Protein AF-A0A820IX99-F1 (afdb_monomer)

Foldseek 3Di:
DDDDDDDPPPDPPVVVVVVVVVVVVVVVVVVVVVVVVVVVVVVVVVVVVVVVVVVQCCQQQVLAAEEDADPLVLVQSLRSNRQHPPPDAFPDWDWDADPVHRVDTWIKGWHQHPVRFIKIKIWDDWDADPVRDTDATWIFMDGPPDPRPYTRDYHDPDD

Radius of gyration: 34.21 Å; Cα contacts (8 Å, |Δi|>4): 222; chains: 1; bounding box: 79×70×80 Å

pLDDT: mean 79.46, std 16.66, range [39.53, 98.12]

Structure (mmCIF, N/CA/C/O backbone):
data_AF-A0A820IX99-F1
#
_entry.id   AF-A0A820IX99-F1
#
loop_
_atom_site.group_PDB
_atom_site.id
_atom_site.type_symbol
_atom_site.label_atom_id
_atom_site.label_alt_id
_atom_site.label_comp_id
_atom_site.label_asym_id
_atom_site.label_entity_id
_atom_site.label_seq_id
_atom_site.pdbx_PDB_ins_code
_atom_site.Cartn_x
_atom_site.Cartn_y
_atom_site.Cartn_z
_atom_site.occupancy
_atom_site.B_iso_or_equiv
_atom_site.auth_seq_id
_atom_site.auth_comp_id
_atom_site.auth_asym_id
_atom_site.auth_atom_id
_atom_site.pdbx_PDB_model_num
ATOM 1 N N . LEU A 1 1 ? -60.557 56.015 51.191 1.00 47.12 1 LEU A N 1
ATOM 2 C CA . LEU A 1 1 ? -61.018 54.610 51.176 1.00 47.12 1 LEU A CA 1
ATOM 3 C C . LEU A 1 1 ? -59.777 53.743 51.016 1.00 47.12 1 LEU A C 1
ATOM 5 O O . LEU A 1 1 ? -59.047 54.006 50.065 1.00 47.12 1 LEU A O 1
ATOM 9 N N . PRO A 1 2 ? -59.454 52.847 51.961 1.00 42.88 2 PRO A N 1
ATOM 10 C CA . PRO A 1 2 ? -58.280 51.991 51.845 1.00 42.88 2 PRO A CA 1
ATOM 11 C C . PRO A 1 2 ? -58.584 50.796 50.931 1.00 42.88 2 PRO A C 1
ATOM 13 O O . PRO A 1 2 ? -59.710 50.303 50.908 1.00 42.88 2 PRO A O 1
ATOM 16 N N . VAL A 1 3 ? -57.583 50.373 50.160 1.00 50.56 3 VAL A N 1
ATOM 17 C CA . VAL A 1 3 ? -57.617 49.171 49.318 1.00 50.56 3 VAL A CA 1
ATOM 18 C C . VAL A 1 3 ? -57.239 47.982 50.199 1.00 50.56 3 VAL A C 1
ATOM 20 O O . VAL A 1 3 ? -56.156 47.980 50.783 1.00 50.56 3 VAL A O 1
ATOM 23 N N . GLU A 1 4 ? -58.137 47.006 50.330 1.00 49.84 4 GLU A N 1
ATOM 24 C CA . GLU A 1 4 ? -57.859 45.740 51.011 1.00 49.84 4 GLU A CA 1
ATOM 25 C C . GLU A 1 4 ? -56.855 44.919 50.193 1.00 49.84 4 GLU A C 1
ATOM 27 O O . GLU A 1 4 ? -57.096 44.580 49.034 1.00 49.84 4 GLU A O 1
ATOM 32 N N . HIS A 1 5 ? -55.716 44.605 50.808 1.00 53.72 5 HIS A N 1
ATOM 33 C CA . HIS A 1 5 ? -54.783 43.606 50.305 1.00 53.72 5 HIS A CA 1
ATOM 34 C C . HIS A 1 5 ? -55.330 42.218 50.647 1.00 53.72 5 HIS A C 1
ATOM 36 O O . HIS A 1 5 ? -55.346 41.83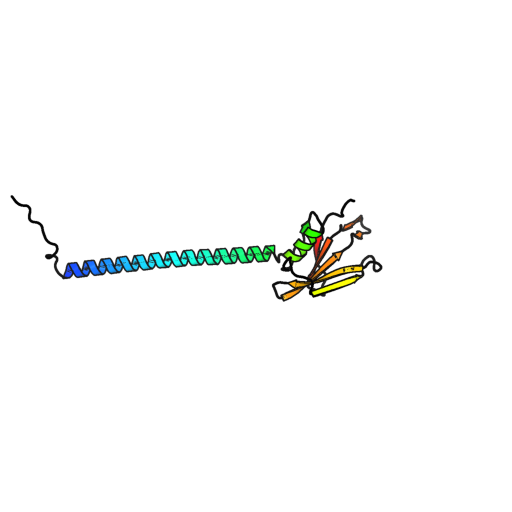2 51.813 1.00 53.72 5 HIS A O 1
ATOM 42 N N . GLN A 1 6 ? -55.763 41.472 49.631 1.00 49.91 6 GLN A N 1
ATOM 43 C CA . GLN A 1 6 ? -56.058 40.048 49.772 1.00 49.91 6 GLN A CA 1
ATOM 44 C C . GLN A 1 6 ? -54.739 39.287 49.951 1.00 49.91 6 GLN A C 1
ATOM 46 O O . GLN A 1 6 ? -53.879 39.297 49.070 1.00 49.91 6 GLN A O 1
ATOM 51 N N . THR A 1 7 ? -54.562 38.674 51.120 1.00 53.56 7 THR A N 1
ATOM 52 C CA . THR A 1 7 ? -53.494 37.712 51.406 1.00 53.56 7 THR A CA 1
ATOM 53 C C . THR A 1 7 ? -53.862 36.342 50.836 1.00 53.56 7 THR A C 1
ATOM 55 O O . THR A 1 7 ? -55.026 35.955 50.863 1.00 53.56 7 THR A O 1
ATOM 58 N N . GLU A 1 8 ? -52.866 35.604 50.344 1.00 53.62 8 GLU A N 1
ATOM 59 C CA . GLU A 1 8 ? -52.960 34.329 49.601 1.00 53.62 8 GLU A CA 1
ATOM 60 C C . GLU A 1 8 ? -53.605 33.134 50.355 1.00 53.62 8 GLU A C 1
ATOM 62 O O . GLU A 1 8 ? -53.576 31.999 49.870 1.00 53.62 8 GLU A O 1
ATOM 67 N N . ASP A 1 9 ? -54.219 33.352 51.520 1.00 54.69 9 ASP A N 1
ATOM 68 C CA . ASP A 1 9 ? -54.713 32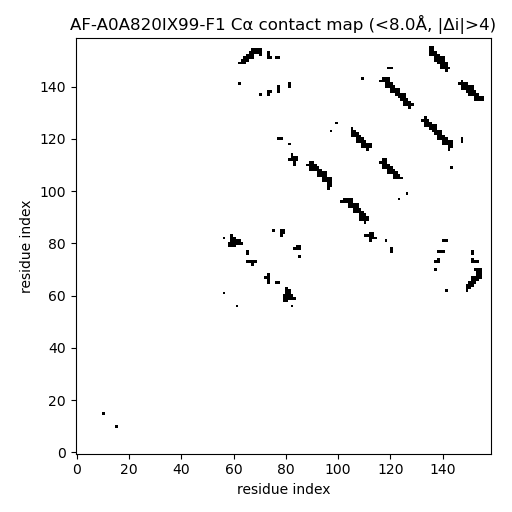.285 52.399 1.00 54.69 9 ASP A CA 1
ATOM 69 C C . ASP A 1 9 ? -56.158 31.818 52.126 1.00 54.69 9 ASP A C 1
ATOM 71 O O . ASP A 1 9 ? -56.535 30.751 52.606 1.00 54.69 9 ASP A O 1
ATOM 75 N N . ASP A 1 10 ? -56.930 32.506 51.276 1.00 53.66 10 ASP A N 1
ATOM 76 C CA . ASP A 1 10 ? -58.366 32.225 51.049 1.00 53.66 10 ASP A CA 1
ATOM 77 C C . ASP A 1 10 ? -58.697 31.332 49.830 1.00 53.66 10 ASP A C 1
ATOM 79 O O . ASP A 1 10 ? -59.841 31.273 49.373 1.00 53.66 10 ASP A O 1
ATOM 83 N N . PHE A 1 11 ? -57.733 30.587 49.279 1.00 51.56 11 PHE A N 1
ATOM 84 C CA . PHE A 1 11 ? -58.051 29.605 48.230 1.00 51.56 11 PHE A CA 1
ATOM 85 C C . PHE A 1 11 ? -58.566 28.286 48.832 1.00 51.56 11 PHE A C 1
ATOM 87 O O . PHE A 1 11 ? -57.854 27.692 49.652 1.00 51.56 11 PHE A O 1
ATOM 94 N N . PRO A 1 12 ? -59.739 27.768 48.400 1.00 59.28 12 PRO A N 1
ATOM 95 C CA . PRO A 1 12 ? -60.244 26.489 48.882 1.00 59.28 12 PRO A CA 1
ATOM 96 C C . PRO A 1 12 ? -59.237 25.368 48.597 1.00 59.28 12 PRO A C 1
ATOM 98 O O . PRO A 1 12 ? -58.562 25.350 47.564 1.00 59.28 12 PRO A O 1
ATOM 101 N N . GLU A 1 13 ? -59.116 24.429 49.533 1.00 57.34 13 GLU A N 1
ATOM 102 C CA . GLU A 1 13 ? -58.093 23.371 49.540 1.00 57.34 13 GLU A CA 1
ATOM 103 C C . GLU A 1 13 ? -58.137 22.481 48.279 1.00 57.34 13 GLU A C 1
ATOM 105 O O . GLU A 1 13 ? -57.114 21.963 47.828 1.00 57.34 13 GLU A O 1
ATOM 110 N N . THR A 1 14 ? -59.305 22.400 47.634 1.00 54.88 14 THR A N 1
ATOM 111 C CA . THR A 1 14 ? -59.518 21.756 46.330 1.00 54.88 14 THR A CA 1
ATOM 112 C C . THR A 1 14 ? -58.734 22.433 45.201 1.00 54.88 14 THR A C 1
ATOM 114 O O . THR A 1 14 ? -58.033 21.755 44.456 1.00 54.88 14 THR A O 1
ATOM 117 N N . THR A 1 15 ? -58.745 23.765 45.130 1.00 57.00 15 THR A N 1
ATOM 118 C CA . THR A 1 15 ? -57.991 24.553 44.134 1.00 57.00 15 THR A CA 1
ATOM 119 C C . THR A 1 15 ? -56.476 24.461 44.333 1.00 57.00 15 THR A C 1
ATOM 121 O O . THR A 1 15 ? -55.726 24.432 43.360 1.00 57.00 15 THR A O 1
ATOM 124 N N . LYS A 1 16 ? -55.996 24.350 45.583 1.00 57.28 16 LYS A N 1
ATOM 125 C CA . LYS A 1 16 ? -54.559 24.170 45.877 1.00 57.28 16 LYS A CA 1
ATOM 126 C C . LYS A 1 16 ? -54.040 22.806 45.391 1.00 57.28 16 LYS A C 1
ATOM 128 O O . LYS A 1 16 ? -52.892 22.707 44.958 1.00 57.28 16 LYS A O 1
ATOM 133 N N . ASN A 1 17 ? -54.876 21.766 45.428 1.00 62.50 17 ASN A N 1
ATOM 134 C CA . ASN A 1 17 ? -54.530 20.438 44.911 1.00 62.50 17 ASN A CA 1
ATOM 135 C C . ASN A 1 17 ? -54.547 20.375 43.377 1.00 62.50 17 ASN A C 1
ATOM 137 O O . ASN A 1 17 ? -53.661 19.753 42.795 1.00 62.50 17 ASN A O 1
ATOM 141 N N . GLU A 1 18 ? -55.490 21.051 42.720 1.00 62.47 18 GLU A N 1
ATOM 142 C CA . GLU A 1 18 ? -55.550 21.119 41.252 1.00 62.47 18 GLU A CA 1
ATOM 143 C C . GLU A 1 18 ? -54.348 21.868 40.655 1.00 62.47 18 GLU A C 1
ATOM 145 O O . GLU A 1 18 ? -53.760 21.400 39.680 1.00 62.47 18 GLU A O 1
ATOM 150 N N . ILE A 1 19 ? -53.911 22.969 41.281 1.00 62.03 19 ILE A N 1
ATOM 151 C CA . ILE A 1 19 ? -52.711 23.713 40.857 1.00 62.03 19 ILE A CA 1
ATOM 152 C C . ILE A 1 19 ? -51.453 22.843 40.996 1.00 62.03 19 ILE A C 1
ATOM 154 O O . ILE A 1 19 ? -50.664 22.754 40.057 1.00 62.03 19 ILE A O 1
ATOM 158 N N . LYS A 1 20 ? -51.296 22.117 42.114 1.00 64.62 20 LYS A N 1
ATOM 159 C CA . LYS A 1 20 ? -50.167 21.187 42.301 1.00 64.62 20 LYS A CA 1
ATOM 160 C C . LYS A 1 20 ? -50.158 20.054 41.278 1.00 64.62 20 LYS A C 1
ATOM 162 O O . LYS A 1 20 ? -49.090 19.686 40.795 1.00 64.62 20 LYS A O 1
ATOM 167 N N . GLN A 1 21 ? -51.321 19.493 40.944 1.00 63.47 21 GLN A N 1
ATOM 168 C CA . GLN A 1 21 ? -51.410 18.455 39.916 1.00 63.47 21 GLN A CA 1
ATOM 169 C C . GLN A 1 21 ? -51.066 19.012 38.533 1.00 63.47 21 GLN A C 1
ATOM 171 O O . GLN A 1 21 ? -50.310 18.382 37.797 1.00 63.47 21 GLN A O 1
ATOM 176 N N . PHE A 1 22 ? -51.543 20.212 38.196 1.00 61.97 22 PHE A N 1
ATOM 177 C CA . PHE A 1 22 ? -51.194 20.870 36.940 1.00 61.97 22 PHE A CA 1
ATOM 178 C C . PHE A 1 22 ? -49.684 21.137 36.835 1.00 61.97 22 PHE A C 1
ATOM 180 O O . PHE A 1 22 ? -49.074 20.781 35.830 1.00 61.97 22 PHE A O 1
ATOM 187 N N . GLU A 1 23 ? -49.049 21.669 37.882 1.00 63.31 23 GLU A N 1
ATOM 188 C CA . GLU A 1 23 ? -47.595 21.886 37.924 1.00 63.31 23 GLU A CA 1
ATOM 189 C C . GLU A 1 23 ? -46.794 20.577 37.831 1.00 63.31 23 GLU A C 1
ATOM 191 O O . GLU A 1 23 ? -45.771 20.523 37.145 1.00 63.31 23 GLU A O 1
ATOM 196 N N . GLN A 1 24 ? -47.264 19.497 38.465 1.00 59.44 24 GLN A N 1
ATOM 197 C CA . GLN A 1 24 ? -46.659 18.168 38.327 1.00 59.44 24 GLN A CA 1
ATOM 198 C C . GLN A 1 24 ? -46.756 17.644 36.890 1.00 59.44 24 GLN A C 1
ATOM 200 O O . GLN A 1 24 ? -45.763 17.144 36.361 1.00 59.44 24 GLN A O 1
ATOM 205 N N . HIS A 1 25 ? -47.911 17.798 36.238 1.00 56.00 25 HIS A N 1
ATOM 206 C CA . HIS A 1 25 ? -48.097 17.410 34.840 1.00 56.00 25 HIS A CA 1
ATOM 207 C C . HIS A 1 25 ? -47.223 18.233 33.878 1.00 56.00 25 HIS A C 1
ATOM 209 O O . HIS A 1 25 ? -46.630 17.661 32.966 1.00 56.00 25 HIS A O 1
ATOM 215 N N . GLN A 1 26 ? -47.079 19.546 34.094 1.00 62.56 26 GLN A N 1
ATOM 216 C CA . GLN A 1 26 ? -46.193 20.390 33.278 1.00 62.56 26 GLN A CA 1
ATOM 217 C C . GLN A 1 26 ? -44.711 20.020 33.457 1.00 62.56 26 GLN A C 1
ATOM 219 O O . GLN A 1 26 ? -43.972 19.956 32.477 1.00 62.56 26 GLN A O 1
ATOM 224 N N . ASN A 1 27 ? -44.275 19.715 34.685 1.00 59.41 27 ASN A N 1
ATOM 225 C CA . ASN A 1 27 ? -42.906 19.258 34.942 1.00 59.41 27 ASN A CA 1
ATOM 226 C C . ASN A 1 27 ? -42.621 17.881 34.326 1.00 59.41 27 ASN A C 1
ATOM 228 O O . ASN A 1 27 ? -41.534 17.676 33.799 1.00 59.41 27 ASN A O 1
ATOM 232 N N . LEU A 1 28 ? -43.584 16.953 34.347 1.00 57.28 28 LEU A N 1
ATOM 233 C CA . LEU A 1 28 ? -43.449 15.644 33.696 1.00 57.28 28 LEU A CA 1
ATOM 234 C C . LEU A 1 28 ? -43.286 15.769 32.178 1.00 57.28 28 LEU A C 1
ATOM 236 O O . LEU A 1 28 ? -42.396 15.132 31.623 1.00 57.28 28 LEU A O 1
ATOM 240 N N . ASN A 1 29 ? -44.089 16.615 31.527 1.00 56.91 29 ASN A N 1
ATOM 241 C CA . ASN A 1 29 ? -43.964 16.857 30.087 1.00 56.91 29 ASN A CA 1
ATOM 242 C C . ASN A 1 29 ? -42.611 17.493 29.744 1.00 56.91 29 ASN A C 1
ATOM 244 O O . ASN A 1 29 ? -41.948 17.053 28.815 1.00 56.91 29 ASN A O 1
ATOM 248 N N . ARG A 1 30 ? -42.149 18.461 30.545 1.00 57.78 30 ARG A N 1
ATOM 249 C CA . ARG A 1 30 ? -40.844 19.100 30.337 1.00 57.78 30 ARG A CA 1
ATOM 250 C C . ARG A 1 30 ? -39.677 18.127 30.498 1.00 57.78 30 ARG A C 1
ATOM 252 O O . ARG A 1 30 ? -38.765 18.143 29.688 1.00 57.78 30 ARG A O 1
ATOM 259 N N . VAL A 1 31 ? -39.730 17.248 31.501 1.00 60.69 31 VAL A N 1
ATOM 260 C CA . VAL A 1 31 ? -38.726 16.188 31.682 1.00 60.69 31 VAL A CA 1
ATOM 261 C C . VAL A 1 31 ? -38.745 15.205 30.509 1.00 60.69 31 VAL A C 1
ATOM 263 O O . VAL A 1 31 ? -37.689 14.754 30.087 1.00 60.69 31 VAL A O 1
ATOM 266 N N . GLN A 1 32 ? -39.919 14.881 29.960 1.00 60.12 32 GLN A N 1
ATOM 267 C CA . GLN A 1 32 ? -40.029 14.019 28.778 1.00 60.12 32 GLN A CA 1
ATOM 268 C C . GLN A 1 32 ? -39.476 14.683 27.511 1.00 60.12 32 GLN A C 1
ATOM 270 O O . GLN A 1 32 ? -38.801 14.012 26.734 1.00 60.12 32 GLN A O 1
ATOM 275 N N . ASP A 1 33 ? -39.717 15.981 27.328 1.00 59.75 33 ASP A N 1
ATOM 276 C CA . ASP A 1 33 ? -39.192 16.754 26.198 1.00 59.75 33 ASP A CA 1
ATOM 277 C C . ASP A 1 33 ? -37.666 16.932 26.292 1.00 59.75 33 ASP A C 1
ATOM 279 O O . ASP A 1 33 ? -36.962 16.750 25.298 1.00 59.75 33 ASP A O 1
ATOM 283 N N . ASP A 1 34 ? -37.141 17.216 27.490 1.00 60.25 34 ASP A N 1
ATOM 284 C CA . ASP A 1 34 ? -35.698 17.325 27.742 1.00 60.25 34 ASP A CA 1
ATOM 285 C C . ASP A 1 34 ? -34.999 15.967 27.517 1.00 60.25 34 ASP A C 1
ATOM 287 O O . ASP A 1 34 ? -33.958 15.904 26.863 1.00 60.25 34 ASP A O 1
ATOM 291 N N . GLN A 1 35 ? -35.608 14.860 27.963 1.00 61.38 35 GLN A N 1
ATOM 292 C CA . GLN A 1 35 ? -35.099 13.504 27.723 1.00 61.38 35 GLN A CA 1
ATOM 293 C C . GLN A 1 35 ? -35.101 13.144 26.226 1.00 61.38 35 GLN A C 1
ATOM 295 O O . GLN A 1 35 ? -34.142 12.556 25.730 1.00 61.38 35 GLN A O 1
ATOM 300 N N . ALA A 1 36 ? -36.153 13.518 25.489 1.00 62.81 36 ALA A N 1
ATOM 301 C CA . ALA A 1 36 ? -36.247 13.272 24.050 1.00 62.81 36 ALA A CA 1
ATOM 302 C C . ALA A 1 36 ? -35.198 14.065 23.248 1.00 62.81 36 ALA A C 1
ATOM 304 O O . ALA A 1 36 ? -34.653 13.548 22.272 1.00 62.81 36 ALA A O 1
ATOM 305 N N . LEU A 1 37 ? -34.882 15.294 23.671 1.00 64.25 37 LEU A N 1
ATOM 306 C CA . LEU A 1 37 ? -33.815 16.107 23.080 1.00 64.25 37 LEU A CA 1
ATOM 307 C C . LEU A 1 37 ? -32.425 15.504 23.329 1.00 64.25 37 LEU A C 1
ATOM 309 O O . LEU A 1 37 ? -31.616 15.439 22.403 1.00 64.25 37 LEU A O 1
ATOM 313 N N . GLU A 1 38 ? -32.149 15.022 24.544 1.00 63.34 38 GLU A N 1
ATOM 314 C CA . GLU A 1 38 ? -30.888 14.337 24.863 1.00 63.34 38 GLU A CA 1
ATOM 315 C C . GLU A 1 38 ? -30.712 13.044 24.047 1.00 63.34 38 GLU A C 1
ATOM 317 O O . GLU A 1 38 ? -29.621 12.776 23.532 1.00 63.34 38 GLU A O 1
ATOM 322 N N . ASP A 1 39 ? -31.788 12.274 23.865 1.00 65.12 39 ASP A N 1
ATOM 323 C CA . ASP A 1 39 ? -31.781 11.047 23.066 1.00 65.12 39 ASP A CA 1
ATOM 324 C C . ASP A 1 39 ? -31.547 11.333 21.566 1.00 65.12 39 ASP A C 1
ATOM 326 O O . ASP A 1 39 ? -30.795 10.605 20.904 1.00 65.12 39 ASP A O 1
ATOM 330 N N . GLU A 1 40 ? -32.126 12.411 21.017 1.00 62.28 40 GLU A N 1
ATOM 331 C CA . GLU A 1 40 ? -31.856 12.850 19.639 1.00 62.28 40 GLU A CA 1
ATOM 332 C C . GLU A 1 40 ? -30.410 13.335 19.453 1.00 62.28 40 GLU A C 1
ATOM 334 O O . GLU A 1 40 ? -29.751 12.939 18.483 1.00 62.28 40 GLU A O 1
ATOM 339 N N . GLU A 1 41 ? -29.876 14.147 20.373 1.00 63.12 41 GLU A N 1
ATOM 340 C CA . GLU A 1 41 ? -28.478 14.592 20.310 1.00 63.12 41 GLU A CA 1
ATOM 341 C C . GLU A 1 41 ? -27.501 13.412 20.419 1.00 63.12 41 GLU A C 1
ATOM 343 O O . GLU A 1 41 ? -26.507 13.347 19.683 1.00 63.12 41 GLU A O 1
ATOM 348 N N . HIS A 1 42 ? -27.801 12.436 21.280 1.00 65.50 42 HIS A N 1
ATOM 349 C CA . HIS A 1 42 ? -27.013 11.215 21.412 1.00 65.50 42 HIS A CA 1
ATOM 350 C C . HIS A 1 42 ? -27.036 10.381 20.121 1.00 65.50 42 HIS A C 1
ATOM 352 O O . HIS A 1 42 ? -25.984 9.959 19.634 1.00 65.50 42 HIS A O 1
ATOM 358 N N . TYR A 1 43 ? -28.207 10.200 19.504 1.00 66.50 43 TYR A N 1
ATOM 359 C CA . TYR A 1 43 ? -28.344 9.476 18.237 1.00 66.50 43 TYR A CA 1
ATOM 360 C C . TYR A 1 43 ? -27.608 10.170 17.075 1.00 66.50 43 TYR A C 1
ATOM 362 O O . TYR A 1 43 ? -26.923 9.522 16.271 1.00 66.50 43 TYR A O 1
ATOM 370 N N . LEU A 1 44 ? -27.684 11.502 16.987 1.00 61.28 44 LEU A N 1
ATOM 371 C CA . LEU A 1 44 ? -26.937 12.282 15.995 1.00 61.28 44 LEU A CA 1
ATOM 372 C C . LEU A 1 44 ? -25.420 12.175 16.216 1.00 61.28 44 LEU A C 1
ATOM 374 O O . LEU A 1 44 ? -24.670 11.984 15.258 1.00 61.28 44 LEU A O 1
ATOM 378 N N . SER A 1 45 ? -24.965 12.206 17.469 1.00 73.44 45 SER A N 1
ATOM 379 C CA . SER A 1 45 ? -23.561 11.990 17.841 1.00 73.44 45 SER A CA 1
ATOM 380 C C . SER A 1 45 ? -23.052 10.600 17.426 1.00 73.44 45 SER A C 1
ATOM 382 O O . SER A 1 45 ? -21.995 10.476 16.789 1.00 73.44 45 SER A O 1
ATOM 384 N N . GLU A 1 46 ? -23.814 9.542 17.716 1.00 69.94 46 GLU A N 1
ATOM 385 C CA . GLU A 1 46 ? -23.447 8.169 17.358 1.00 69.94 46 GLU A CA 1
ATOM 386 C C . GLU A 1 46 ? -23.385 7.959 15.842 1.00 69.94 46 GLU A C 1
ATOM 388 O O . GLU A 1 46 ? -22.444 7.343 15.324 1.00 69.94 46 GLU A O 1
ATOM 393 N N . THR A 1 47 ? -24.358 8.496 15.105 1.00 70.25 47 THR A N 1
ATOM 394 C CA . THR A 1 47 ? -24.405 8.374 13.642 1.00 70.25 47 THR A CA 1
ATOM 395 C C . THR A 1 47 ? -23.250 9.115 12.968 1.00 70.25 47 THR A C 1
ATOM 397 O O . THR A 1 47 ? -22.604 8.557 12.069 1.00 70.25 47 THR A O 1
ATOM 400 N N . ASP A 1 48 ? -22.903 10.313 13.442 1.00 74.88 48 ASP A N 1
ATOM 401 C CA . ASP A 1 48 ? -21.740 11.068 12.968 1.00 74.88 48 ASP A CA 1
ATOM 402 C C . ASP A 1 48 ? -20.425 10.332 13.245 1.00 74.88 48 ASP A C 1
ATOM 404 O O . ASP A 1 48 ? -19.532 10.266 12.387 1.00 74.88 48 ASP A O 1
ATOM 408 N N . HIS A 1 49 ? -20.302 9.730 14.428 1.00 68.50 49 HIS A N 1
ATOM 409 C CA . HIS A 1 49 ? -19.143 8.930 14.797 1.00 68.50 49 HIS A CA 1
ATOM 410 C C . HIS A 1 49 ? -18.993 7.702 13.885 1.00 68.50 49 HIS A C 1
ATOM 412 O O . HIS A 1 49 ? -17.914 7.475 13.325 1.00 68.50 49 HIS A O 1
ATOM 418 N N . LEU A 1 50 ? -20.075 6.961 13.636 1.00 71.12 50 LEU A N 1
ATOM 419 C CA . LEU A 1 50 ? -20.086 5.821 12.713 1.00 71.12 50 LEU A CA 1
ATOM 420 C C . LEU A 1 50 ? -19.733 6.233 11.276 1.00 71.12 50 LEU A C 1
ATOM 422 O O . LEU A 1 50 ? -18.973 5.539 10.591 1.00 71.12 50 LEU A O 1
ATOM 426 N N . LEU A 1 51 ? -20.238 7.376 10.807 1.00 70.12 51 LEU A N 1
ATOM 427 C CA . LEU A 1 51 ? -19.929 7.902 9.478 1.00 70.12 51 LEU A CA 1
ATOM 428 C C . LEU A 1 51 ? -18.447 8.278 9.352 1.00 70.12 51 LEU A C 1
ATOM 430 O O . LEU A 1 51 ? -17.811 7.962 8.341 1.00 70.12 51 LEU A O 1
ATOM 434 N N . ARG A 1 52 ? -17.869 8.908 10.382 1.00 64.50 52 ARG A N 1
ATOM 435 C CA . ARG A 1 52 ? -16.431 9.219 10.444 1.00 64.50 52 ARG A CA 1
ATOM 436 C C . ARG A 1 52 ? -15.585 7.951 10.454 1.00 64.50 52 ARG A C 1
ATOM 438 O O . ARG A 1 52 ? -14.607 7.888 9.710 1.00 64.50 52 ARG A O 1
ATOM 445 N N . GLN A 1 53 ? -15.978 6.930 11.214 1.00 65.44 53 GLN A N 1
ATOM 446 C CA . GLN A 1 53 ? -15.292 5.638 11.228 1.00 65.44 53 GLN A CA 1
ATOM 447 C C . GLN A 1 53 ? -15.327 4.957 9.856 1.00 65.44 53 GLN A C 1
ATOM 449 O O . GLN A 1 53 ? -14.277 4.557 9.356 1.00 65.44 53 GLN A O 1
ATOM 454 N N . LYS A 1 54 ? -16.490 4.898 9.194 1.00 65.38 54 LYS A N 1
ATOM 455 C CA . LYS A 1 54 ? -16.613 4.344 7.832 1.00 65.38 54 LYS A CA 1
ATOM 456 C C . LYS A 1 54 ? -15.771 5.117 6.817 1.00 65.38 54 LYS A C 1
ATOM 458 O O . LYS A 1 54 ? -15.074 4.517 6.002 1.00 65.38 54 LYS A O 1
ATOM 463 N N . ARG A 1 55 ? -15.785 6.453 6.876 1.00 63.88 55 ARG A N 1
ATOM 464 C CA . ARG A 1 55 ? -14.944 7.302 6.014 1.00 63.88 55 ARG A CA 1
ATOM 465 C C . ARG A 1 55 ? -13.455 7.051 6.258 1.00 63.88 55 ARG A C 1
ATOM 467 O O . ARG A 1 55 ? -12.705 6.913 5.295 1.00 63.88 55 ARG A O 1
ATOM 474 N N . ALA A 1 56 ? -13.035 6.938 7.517 1.00 59.50 56 ALA A N 1
ATOM 475 C CA . ALA A 1 56 ? -11.656 6.619 7.874 1.00 59.50 56 ALA A CA 1
ATOM 476 C C . ALA A 1 56 ? -11.254 5.212 7.404 1.00 59.50 56 ALA A C 1
ATOM 478 O O . ALA A 1 56 ? -10.171 5.051 6.848 1.00 59.50 56 ALA A O 1
ATOM 479 N N . GLN A 1 57 ? -12.126 4.211 7.545 1.00 63.22 57 GLN A N 1
ATOM 480 C CA . GLN A 1 57 ? -11.890 2.867 7.013 1.00 63.22 57 GLN A CA 1
ATOM 481 C C . GLN A 1 57 ? -11.738 2.878 5.491 1.00 63.22 57 GLN A C 1
ATOM 483 O O . GLN A 1 57 ? -10.800 2.281 4.978 1.00 63.22 57 GLN A O 1
ATOM 488 N N . ASN A 1 58 ? -12.582 3.610 4.764 1.00 65.69 58 ASN A N 1
ATOM 489 C CA . ASN A 1 58 ? -12.457 3.725 3.309 1.00 65.69 58 ASN A CA 1
ATOM 490 C C . ASN A 1 58 ? -11.175 4.463 2.892 1.00 65.69 58 ASN A C 1
ATOM 492 O O . ASN A 1 58 ? -10.556 4.118 1.889 1.00 65.69 58 ASN A O 1
ATOM 496 N N . TRP A 1 59 ? -10.740 5.454 3.671 1.00 62.22 59 TRP A N 1
ATOM 497 C CA . TRP A 1 59 ? -9.508 6.195 3.397 1.00 62.22 59 TRP A CA 1
ATOM 498 C C . TRP A 1 59 ? -8.244 5.373 3.688 1.00 62.22 59 TRP A C 1
ATOM 500 O O . TRP A 1 59 ? -7.265 5.447 2.943 1.00 62.22 59 TRP A O 1
ATOM 510 N N . PHE A 1 60 ? -8.272 4.581 4.764 1.00 72.75 60 PHE A N 1
ATOM 511 C CA . PHE A 1 60 ? -7.141 3.803 5.271 1.00 72.75 60 PHE A CA 1
ATOM 512 C C . PHE A 1 60 ? -7.280 2.285 5.050 1.00 72.75 60 PHE A C 1
ATOM 514 O O . PHE A 1 60 ? -6.575 1.505 5.676 1.00 72.75 60 PHE A O 1
ATOM 521 N N . ASN A 1 61 ? -8.193 1.829 4.199 1.00 80.44 61 ASN A N 1
ATOM 522 C CA . ASN A 1 61 ? -8.325 0.428 3.786 1.00 80.44 61 ASN A CA 1
ATOM 523 C C . ASN A 1 61 ? -9.157 0.306 2.499 1.00 80.44 61 ASN A C 1
ATOM 525 O O . ASN A 1 61 ? -9.892 -0.663 2.311 1.00 80.44 61 ASN A O 1
ATOM 529 N N . GLY A 1 62 ? -9.089 1.312 1.622 1.00 76.25 62 GLY A N 1
ATOM 530 C CA . GLY A 1 62 ? -9.887 1.350 0.395 1.00 76.25 62 GLY A CA 1
ATOM 531 C C . GLY A 1 62 ? -9.518 0.251 -0.602 1.00 76.25 62 GLY A C 1
ATOM 532 O O . GLY A 1 62 ? -10.309 -0.064 -1.485 1.00 76.25 62 GLY A O 1
ATOM 533 N N . LYS A 1 63 ? -8.346 -0.379 -0.437 1.00 83.25 63 LYS A N 1
ATOM 534 C CA . LYS A 1 63 ? -7.833 -1.460 -1.284 1.00 83.25 63 LYS A CA 1
ATOM 535 C C . LYS A 1 63 ? -7.776 -1.096 -2.779 1.00 83.25 63 LYS A C 1
ATOM 537 O O . LYS A 1 63 ? -7.868 -1.986 -3.624 1.00 83.25 63 LYS A O 1
ATOM 542 N N . THR A 1 64 ? -7.588 0.186 -3.098 1.00 90.44 64 THR A N 1
ATOM 543 C CA . THR A 1 64 ? -7.591 0.730 -4.466 1.00 90.44 64 THR A CA 1
ATOM 544 C C . THR A 1 64 ? -6.202 1.135 -4.957 1.00 90.44 64 THR A C 1
ATOM 546 O O . THR A 1 64 ? -5.287 1.406 -4.175 1.00 90.44 64 THR A O 1
ATOM 549 N N . ASP A 1 65 ? -6.085 1.271 -6.274 1.00 92.50 65 ASP A N 1
ATOM 550 C CA . ASP A 1 65 ? -4.916 1.835 -6.947 1.00 92.50 65 ASP A CA 1
ATOM 551 C C . ASP A 1 65 ? -4.759 3.333 -6.659 1.00 92.50 65 ASP A C 1
ATOM 553 O O . ASP A 1 65 ? -5.722 4.041 -6.357 1.00 92.50 65 ASP A O 1
ATOM 557 N N . THR A 1 66 ? -3.531 3.846 -6.769 1.00 93.62 66 THR A N 1
ATOM 558 C CA . THR A 1 66 ? -3.254 5.275 -6.552 1.00 93.62 66 THR A CA 1
ATOM 559 C C . THR A 1 66 ? -2.151 5.800 -7.460 1.00 93.62 66 THR A C 1
ATOM 561 O O . THR A 1 66 ? -1.193 5.089 -7.752 1.00 93.62 66 THR A O 1
ATOM 564 N N . ASN A 1 67 ? -2.200 7.091 -7.783 1.00 94.19 67 ASN A N 1
ATOM 565 C CA . ASN A 1 67 ? -1.099 7.813 -8.421 1.00 94.19 67 ASN A CA 1
ATOM 566 C C . ASN A 1 67 ? -0.465 8.794 -7.426 1.00 94.19 67 ASN A C 1
ATOM 568 O O . ASN A 1 67 ? -1.156 9.375 -6.585 1.00 94.19 67 ASN A O 1
ATOM 572 N N . SER A 1 68 ? 0.855 8.959 -7.481 1.00 95.00 68 SER A N 1
ATOM 573 C CA . SER A 1 68 ? 1.620 9.814 -6.564 1.00 95.00 68 SER A CA 1
ATOM 574 C C . SER A 1 68 ? 2.688 10.613 -7.295 1.00 95.00 68 SER A C 1
ATOM 576 O O . SER A 1 68 ? 3.216 10.157 -8.305 1.00 95.00 68 SER A O 1
ATOM 578 N N . GLY A 1 69 ? 3.077 11.764 -6.745 1.00 93.44 69 GLY A N 1
ATOM 579 C CA . GLY A 1 69 ? 4.170 12.578 -7.286 1.00 93.44 69 GLY A CA 1
ATOM 580 C C . GLY A 1 69 ? 5.561 12.038 -6.943 1.00 93.44 69 GLY A C 1
ATOM 581 O O . GLY A 1 69 ? 6.558 12.469 -7.514 1.00 93.44 69 GLY A O 1
ATOM 582 N N . SER A 1 70 ? 5.665 11.081 -6.012 1.00 94.69 70 SER A N 1
ATOM 583 C CA . SER A 1 70 ? 6.948 10.491 -5.618 1.00 94.69 70 SER A CA 1
ATOM 584 C C . SER A 1 70 ? 6.837 9.040 -5.158 1.00 94.69 70 SER A C 1
ATOM 586 O O . SER A 1 70 ? 5.794 8.589 -4.687 1.00 94.69 70 SER A O 1
ATOM 588 N N . ALA A 1 71 ? 7.967 8.325 -5.189 1.00 94.81 71 ALA A N 1
ATOM 589 C CA . ALA A 1 71 ? 8.068 6.968 -4.651 1.00 94.81 71 ALA A CA 1
ATOM 590 C C . ALA A 1 71 ? 7.736 6.897 -3.149 1.00 94.81 71 ALA A C 1
ATOM 592 O O . ALA A 1 71 ? 7.159 5.919 -2.680 1.00 94.81 71 ALA A O 1
ATOM 593 N N . ARG A 1 72 ? 8.100 7.927 -2.372 1.00 95.75 72 ARG A N 1
ATOM 594 C CA . ARG A 1 72 ? 7.802 7.974 -0.933 1.00 95.75 72 ARG A CA 1
ATOM 595 C C . ARG A 1 72 ? 6.305 8.103 -0.683 1.00 95.75 72 ARG A C 1
ATOM 597 O O . ARG A 1 72 ? 5.778 7.469 0.227 1.00 95.75 72 ARG A O 1
ATOM 604 N N . GLU A 1 73 ? 5.640 8.944 -1.463 1.00 96.06 73 GLU A N 1
ATOM 605 C CA . GLU A 1 73 ? 4.197 9.131 -1.378 1.00 96.06 73 GLU A CA 1
ATOM 606 C C . GLU A 1 73 ? 3.450 7.874 -1.836 1.00 96.06 73 GLU A C 1
ATOM 608 O O . GLU A 1 73 ? 2.573 7.418 -1.111 1.00 96.06 73 GLU A O 1
ATOM 613 N N . ALA A 1 74 ? 3.868 7.241 -2.937 1.00 96.69 74 ALA A N 1
ATOM 614 C CA . ALA A 1 74 ? 3.278 5.983 -3.395 1.00 96.69 74 ALA A CA 1
ATOM 615 C C . ALA A 1 74 ? 3.377 4.877 -2.339 1.00 96.69 74 ALA A C 1
ATOM 617 O O . ALA A 1 74 ? 2.395 4.197 -2.064 1.00 96.69 74 ALA A O 1
ATOM 618 N N . PHE A 1 75 ? 4.529 4.746 -1.675 1.00 97.12 75 PHE A N 1
ATOM 619 C CA . PHE A 1 75 ? 4.686 3.787 -0.583 1.00 97.12 75 PHE A CA 1
ATOM 620 C C . PHE A 1 75 ? 3.772 4.101 0.611 1.00 97.12 75 PHE A C 1
ATOM 622 O O . PHE A 1 75 ? 3.204 3.197 1.216 1.00 97.12 75 PHE A O 1
ATOM 629 N N . ARG A 1 76 ? 3.600 5.385 0.954 1.00 96.75 76 ARG A N 1
ATOM 630 C CA . ARG A 1 76 ? 2.662 5.800 2.009 1.00 96.75 76 ARG A CA 1
ATOM 631 C C . ARG A 1 76 ? 1.222 5.481 1.632 1.00 96.75 76 ARG A C 1
ATOM 633 O O . ARG A 1 76 ? 0.529 4.920 2.464 1.00 96.75 76 ARG A O 1
ATOM 640 N N . LYS A 1 77 ? 0.805 5.764 0.395 1.00 95.88 77 LYS A N 1
ATOM 641 C CA . LYS A 1 77 ? -0.535 5.416 -0.091 1.00 95.88 77 LYS A CA 1
ATOM 642 C C . LYS A 1 77 ? -0.756 3.909 -0.124 1.00 95.88 77 LYS A C 1
ATOM 644 O O . LYS A 1 77 ? -1.822 3.475 0.277 1.00 95.88 77 LYS A O 1
ATOM 649 N N . ALA A 1 78 ? 0.250 3.113 -0.489 1.00 97.06 78 ALA A N 1
ATOM 650 C CA . ALA A 1 78 ? 0.174 1.656 -0.390 1.00 97.06 78 ALA A CA 1
ATOM 651 C C . ALA A 1 78 ? -0.081 1.190 1.051 1.00 97.06 78 ALA A C 1
ATOM 653 O O . ALA A 1 78 ? -0.918 0.326 1.295 1.00 97.06 78 ALA A O 1
ATOM 654 N N . LYS A 1 79 ? 0.602 1.800 2.027 1.00 97.06 79 LYS A N 1
ATOM 655 C CA . LYS A 1 79 ? 0.362 1.529 3.449 1.00 97.06 79 LYS A CA 1
ATOM 656 C C . LYS A 1 79 ? -1.026 1.980 3.895 1.00 97.06 79 LYS A C 1
ATOM 658 O O . LYS A 1 79 ? -1.731 1.198 4.528 1.00 97.06 79 LYS A O 1
ATOM 663 N N . ASP A 1 80 ? -1.409 3.204 3.542 1.00 95.31 80 ASP A N 1
ATOM 664 C CA . ASP A 1 80 ? -2.702 3.780 3.896 1.00 95.31 80 ASP A CA 1
ATOM 665 C C . ASP A 1 80 ? -3.830 2.929 3.308 1.00 95.31 80 ASP A C 1
ATOM 667 O O . ASP A 1 80 ? -4.683 2.505 4.055 1.00 95.31 80 ASP A O 1
ATOM 671 N N . GLN A 1 81 ? -3.795 2.550 2.030 1.00 95.44 81 GLN A N 1
ATOM 672 C CA . GLN A 1 81 ? -4.843 1.746 1.379 1.00 95.44 81 GLN A CA 1
ATOM 673 C C . GLN A 1 81 ? -4.985 0.309 1.904 1.00 95.44 81 GLN A C 1
ATOM 675 O O . GLN A 1 81 ? -5.942 -0.373 1.541 1.00 95.44 81 GLN A O 1
ATOM 680 N N . ASN A 1 82 ? -4.068 -0.142 2.762 1.00 95.00 82 ASN A N 1
ATOM 681 C CA . ASN A 1 82 ? -4.079 -1.474 3.365 1.00 95.00 82 ASN A CA 1
ATOM 682 C C . ASN A 1 82 ? -4.134 -1.449 4.903 1.00 95.00 82 ASN A C 1
ATOM 684 O O . ASN A 1 82 ? -3.859 -2.468 5.538 1.00 95.00 82 ASN A O 1
ATOM 688 N N . GLY A 1 83 ? -4.432 -0.307 5.530 1.00 94.00 83 GLY A N 1
ATOM 689 C CA . GLY A 1 83 ? -4.562 -0.206 6.989 1.00 94.00 83 GLY A CA 1
ATOM 690 C C . GLY A 1 83 ? -3.249 -0.352 7.745 1.00 94.00 83 GLY A C 1
ATOM 691 O O . GLY A 1 83 ? -3.236 -0.767 8.903 1.00 94.00 83 GLY A O 1
ATOM 692 N N . ILE A 1 84 ? -2.114 -0.069 7.106 1.00 95.75 84 ILE A N 1
ATOM 693 C CA . ILE A 1 84 ? -0.801 -0.200 7.735 1.00 95.75 84 ILE A CA 1
ATOM 694 C C . ILE A 1 84 ? -0.383 1.171 8.283 1.00 95.75 84 ILE A C 1
ATOM 696 O O . ILE A 1 84 ? -0.124 2.086 7.496 1.00 95.75 84 ILE A O 1
ATOM 700 N N . PRO A 1 85 ? -0.197 1.335 9.608 1.00 94.25 85 PRO A N 1
ATOM 701 C CA . PRO A 1 85 ? 0.253 2.605 10.166 1.00 94.25 85 PRO A CA 1
ATOM 702 C C . PRO A 1 85 ? 1.561 3.063 9.519 1.00 94.25 85 PRO A C 1
ATOM 704 O O . PRO A 1 85 ? 2.511 2.286 9.379 1.00 94.25 85 PRO A O 1
ATOM 707 N N . ARG A 1 86 ? 1.658 4.338 9.135 1.00 94.31 86 ARG A N 1
ATOM 708 C CA . ARG A 1 86 ? 2.820 4.870 8.396 1.00 94.31 86 ARG A CA 1
ATOM 709 C C . ARG A 1 86 ? 4.153 4.668 9.127 1.00 94.31 86 ARG A C 1
ATOM 711 O O . ARG A 1 86 ? 5.156 4.416 8.462 1.00 94.31 86 ARG A O 1
ATOM 718 N N . SER A 1 87 ? 4.150 4.684 10.459 1.00 94.88 87 SER A N 1
ATOM 719 C CA . SER A 1 87 ? 5.306 4.401 11.326 1.00 94.88 87 SER A CA 1
ATOM 720 C C . SER A 1 87 ? 5.624 2.908 11.494 1.00 94.88 87 SER A C 1
ATOM 722 O O . SER A 1 87 ? 6.740 2.568 11.882 1.00 94.88 87 SER A O 1
ATOM 724 N N . LYS A 1 88 ? 4.681 2.004 11.184 1.00 95.44 88 LYS A N 1
ATOM 725 C CA . LYS A 1 88 ? 4.854 0.548 11.319 1.00 95.44 88 LYS A CA 1
ATOM 726 C C . LYS A 1 88 ? 6.047 0.076 10.482 1.00 95.44 88 LYS A C 1
ATOM 728 O O . LYS A 1 88 ? 6.097 0.330 9.271 1.00 95.44 88 LYS A O 1
ATOM 733 N N . LYS A 1 89 ? 6.984 -0.623 11.126 1.00 96.81 89 LYS A N 1
ATOM 734 C CA . LYS A 1 89 ? 8.083 -1.340 10.464 1.00 96.81 89 LYS A CA 1
ATOM 735 C C . LYS A 1 89 ? 7.567 -2.662 9.872 1.00 96.81 89 LYS A C 1
ATOM 737 O O . LYS A 1 89 ? 6.594 -3.202 10.400 1.00 96.81 89 LYS A O 1
ATOM 742 N N . PRO A 1 90 ? 8.160 -3.152 8.771 1.0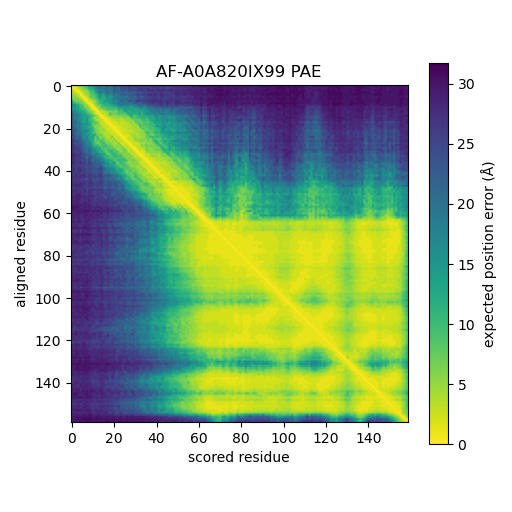0 97.50 90 PRO A N 1
ATOM 743 C CA . PRO A 1 90 ? 7.795 -4.453 8.226 1.00 97.50 90 PRO A CA 1
ATOM 744 C C . PRO A 1 90 ? 8.120 -5.557 9.230 1.00 97.50 90 PRO A C 1
ATOM 746 O O . PRO A 1 90 ? 9.104 -5.460 9.962 1.00 97.50 90 PRO A O 1
ATOM 749 N N . VAL A 1 91 ? 7.289 -6.595 9.244 1.00 97.50 91 VAL A N 1
ATOM 750 C CA . VAL A 1 91 ? 7.557 -7.837 9.977 1.00 97.50 91 VAL A CA 1
ATOM 751 C C . VAL A 1 91 ? 8.691 -8.593 9.293 1.00 97.50 91 VAL A C 1
ATOM 753 O O . VAL A 1 91 ? 9.569 -9.129 9.959 1.00 97.50 91 VAL A O 1
ATOM 756 N N . GLN A 1 92 ? 8.703 -8.580 7.959 1.00 97.06 92 GLN A N 1
ATOM 757 C CA . GLN A 1 92 ? 9.754 -9.196 7.167 1.00 97.06 92 GLN A CA 1
ATOM 758 C C . GLN A 1 92 ? 10.080 -8.344 5.945 1.00 97.06 92 GLN A C 1
ATOM 760 O O . GLN A 1 92 ? 9.216 -7.690 5.360 1.00 97.06 92 GLN A O 1
ATOM 765 N N . GLN A 1 93 ? 11.347 -8.365 5.548 1.00 97.25 93 GLN A N 1
ATOM 766 C CA . GLN A 1 93 ? 11.814 -7.754 4.316 1.00 97.25 93 GLN A CA 1
ATOM 767 C C . GLN A 1 93 ? 12.716 -8.743 3.590 1.00 97.25 93 GLN A C 1
ATOM 769 O O . GLN A 1 93 ? 13.641 -9.288 4.188 1.00 97.25 93 GLN A O 1
ATOM 774 N N . TYR A 1 94 ? 12.468 -8.943 2.303 1.00 96.25 94 TYR A N 1
ATOM 775 C CA . TYR A 1 94 ? 13.222 -9.884 1.485 1.00 96.25 94 TYR A CA 1
ATOM 776 C C . TYR A 1 94 ? 13.175 -9.490 0.009 1.00 96.25 94 TYR A C 1
ATOM 778 O O . TYR A 1 94 ? 12.523 -8.516 -0.381 1.00 96.25 94 TYR A O 1
ATOM 786 N N . TYR A 1 95 ? 13.923 -10.228 -0.803 1.00 95.69 95 TYR A N 1
ATOM 787 C CA . TYR A 1 95 ? 13.953 -10.061 -2.246 1.00 95.69 95 TYR A CA 1
ATOM 788 C C . TYR A 1 95 ? 13.208 -11.206 -2.922 1.00 95.69 95 TYR A C 1
ATOM 790 O O . TYR A 1 95 ? 13.317 -12.353 -2.493 1.00 95.69 95 TYR A O 1
ATOM 798 N N . VAL A 1 96 ? 12.466 -10.887 -3.979 1.00 93.94 96 VAL A N 1
ATOM 799 C CA . VAL A 1 96 ? 11.807 -11.867 -4.849 1.00 93.94 96 VAL A CA 1
ATOM 800 C C . VAL A 1 96 ? 12.251 -11.647 -6.293 1.00 93.94 96 VAL A C 1
ATOM 802 O O . VAL A 1 96 ? 12.455 -10.493 -6.676 1.00 93.94 96 VAL A O 1
ATOM 805 N N . PRO A 1 97 ? 12.411 -12.705 -7.101 1.00 92.81 97 PRO A N 1
ATOM 806 C CA . PRO A 1 97 ? 12.757 -12.545 -8.507 1.00 92.81 97 PRO A CA 1
ATOM 807 C C . PRO A 1 97 ? 11.629 -11.827 -9.258 1.00 92.81 97 PRO A C 1
ATOM 809 O O . PRO A 1 97 ? 10.444 -12.067 -9.006 1.00 92.81 97 PRO A O 1
ATOM 812 N N . ASP A 1 98 ? 11.996 -10.940 -10.179 1.00 89.19 98 ASP A N 1
ATOM 813 C CA . ASP A 1 98 ? 11.043 -10.327 -11.099 1.00 89.19 98 ASP A CA 1
ATOM 814 C C . ASP A 1 98 ? 10.526 -11.366 -12.108 1.00 89.19 98 ASP A C 1
ATOM 816 O O . ASP A 1 98 ? 11.262 -12.233 -12.580 1.00 89.19 98 ASP A O 1
ATOM 820 N N . LYS A 1 99 ? 9.233 -11.291 -12.441 1.00 85.69 99 LYS A N 1
ATOM 821 C CA . LYS A 1 99 ? 8.599 -12.256 -13.349 1.00 85.69 99 LYS A CA 1
ATOM 822 C C . LYS A 1 99 ? 9.047 -12.071 -14.804 1.00 85.69 99 LYS A C 1
ATOM 824 O O . LYS A 1 99 ? 9.067 -13.043 -15.555 1.00 85.69 99 LYS A O 1
ATOM 829 N N . HIS A 1 100 ? 9.342 -10.840 -15.211 1.00 83.62 100 HIS A N 1
ATOM 830 C CA . HIS A 1 100 ? 9.712 -10.492 -16.581 1.00 83.62 100 HIS A CA 1
ATOM 831 C C . HIS A 1 100 ? 11.228 -10.559 -16.803 1.00 83.62 100 HIS A C 1
ATOM 833 O O . HIS A 1 100 ? 11.670 -10.841 -17.913 1.00 83.62 100 HIS A O 1
ATOM 839 N N . ASP A 1 101 ? 12.019 -10.350 -15.752 1.00 84.50 101 ASP A N 1
ATOM 840 C CA . ASP A 1 101 ? 13.475 -10.450 -15.759 1.00 84.50 101 ASP A CA 1
ATOM 841 C C . ASP A 1 101 ? 13.982 -11.146 -14.479 1.00 84.50 101 ASP A C 1
ATOM 843 O O . ASP A 1 101 ? 14.353 -10.472 -13.515 1.00 84.50 101 ASP A O 1
ATOM 847 N N . PRO A 1 102 ? 14.060 -12.492 -14.452 1.00 86.12 102 PRO A N 1
ATOM 848 C CA . PRO A 1 102 ? 14.450 -13.255 -13.259 1.00 86.12 102 PRO A CA 1
ATOM 849 C C . PRO A 1 102 ? 15.848 -12.941 -12.712 1.00 86.12 102 PRO A C 1
ATOM 851 O O . PRO A 1 102 ? 16.172 -13.335 -11.594 1.00 86.12 102 PRO A O 1
ATOM 854 N N . LYS A 1 103 ? 16.697 -12.243 -13.481 1.00 88.44 103 LYS A N 1
ATOM 855 C CA . LYS A 1 103 ? 18.013 -11.777 -13.014 1.00 88.44 103 LYS A CA 1
ATOM 856 C C . LYS A 1 103 ? 17.898 -10.570 -12.082 1.00 88.44 103 LYS A C 1
ATOM 858 O O . LYS A 1 103 ? 18.868 -10.223 -11.408 1.00 88.44 103 LYS A O 1
ATOM 863 N N . LYS A 1 104 ? 16.739 -9.909 -12.051 1.00 88.06 104 LYS A N 1
ATOM 864 C CA . LYS A 1 104 ? 16.455 -8.773 -11.180 1.00 88.06 104 LYS A CA 1
ATOM 865 C C . LYS A 1 104 ? 15.669 -9.217 -9.960 1.00 88.06 104 LYS A C 1
ATOM 867 O O . LYS A 1 104 ? 14.716 -9.982 -10.037 1.00 88.06 104 LYS A O 1
ATOM 872 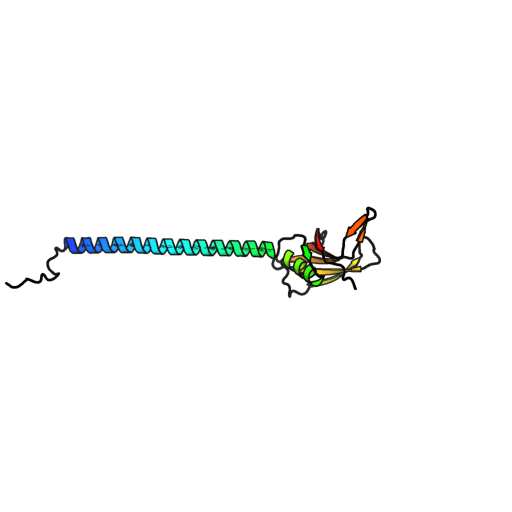N N . ASN A 1 105 ? 16.061 -8.646 -8.829 1.00 92.31 105 ASN A N 1
ATOM 873 C CA . ASN A 1 105 ? 15.446 -8.890 -7.539 1.00 92.31 105 ASN A CA 1
ATOM 874 C C . ASN A 1 105 ? 14.625 -7.671 -7.111 1.00 92.31 105 ASN A C 1
ATOM 876 O O . ASN A 1 105 ? 15.148 -6.563 -6.968 1.00 92.31 105 ASN A O 1
ATOM 880 N N . LEU A 1 106 ? 13.335 -7.886 -6.881 1.00 94.06 106 LEU A N 1
ATOM 881 C CA . LEU A 1 106 ? 12.391 -6.895 -6.387 1.00 94.06 106 LEU A CA 1
ATOM 882 C C . LEU A 1 106 ? 12.364 -6.917 -4.864 1.00 94.06 106 LEU A C 1
ATOM 884 O O . LEU A 1 106 ? 12.363 -7.978 -4.241 1.00 94.06 106 LEU A O 1
ATOM 888 N N . ARG A 1 107 ? 12.306 -5.738 -4.246 1.00 95.56 107 ARG A N 1
ATOM 889 C CA . ARG A 1 107 ? 12.244 -5.621 -2.787 1.00 95.56 107 ARG A CA 1
ATOM 890 C C . ARG A 1 107 ? 10.797 -5.745 -2.320 1.00 95.56 107 ARG A C 1
ATOM 892 O O . ARG A 1 107 ? 9.964 -4.930 -2.724 1.00 95.56 107 ARG A O 1
ATOM 899 N N . GLN A 1 108 ? 10.526 -6.719 -1.456 1.00 97.56 108 GLN A N 1
ATOM 900 C CA . GLN A 1 108 ? 9.218 -6.968 -0.853 1.00 97.56 108 GLN A CA 1
ATOM 901 C C . GLN A 1 108 ? 9.261 -6.756 0.667 1.00 97.56 108 GLN A C 1
ATOM 903 O O . GLN A 1 108 ? 10.259 -7.049 1.332 1.00 97.56 108 GLN A O 1
ATOM 908 N N . TYR A 1 109 ? 8.171 -6.209 1.197 1.00 98.12 109 TYR A N 1
ATOM 909 C CA . TYR A 1 109 ? 7.966 -5.905 2.605 1.00 98.12 109 TYR A CA 1
ATOM 910 C C . TYR A 1 109 ? 6.638 -6.498 3.058 1.00 98.12 109 TYR A C 1
ATOM 912 O O . TYR A 1 109 ? 5.597 -6.147 2.503 1.00 98.12 109 TYR A O 1
ATOM 920 N N . ASP A 1 110 ? 6.671 -7.315 4.100 1.00 97.88 110 ASP A N 1
ATOM 921 C CA . ASP A 1 110 ? 5.472 -7.898 4.689 1.00 97.88 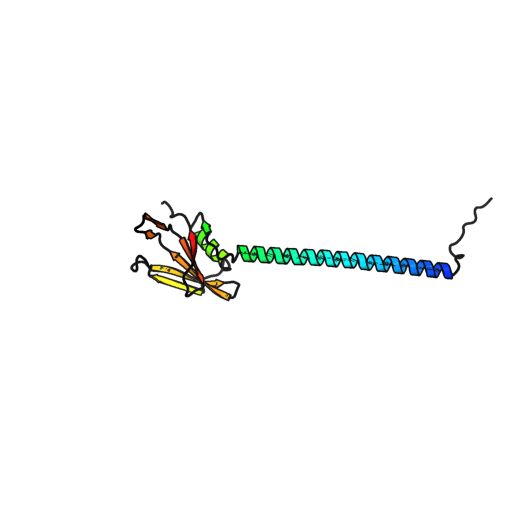110 ASP A CA 1
ATOM 922 C C . ASP A 1 110 ? 5.120 -7.188 5.997 1.00 97.88 110 ASP A C 1
ATOM 924 O O . ASP A 1 110 ? 5.985 -6.865 6.817 1.00 97.88 110 ASP A O 1
ATOM 928 N N . TYR A 1 111 ? 3.831 -6.945 6.194 1.00 98.00 111 TYR A N 1
ATOM 929 C CA . TYR A 1 111 ? 3.255 -6.217 7.315 1.00 98.00 111 TYR A CA 1
ATOM 930 C C . TYR A 1 111 ? 2.086 -6.985 7.919 1.00 98.00 111 TYR A C 1
ATOM 932 O O . TYR A 1 111 ? 1.433 -7.779 7.250 1.00 98.00 111 TYR A O 1
ATOM 940 N N . ILE A 1 112 ? 1.786 -6.664 9.175 1.00 95.88 112 ILE A N 1
ATOM 941 C CA . ILE A 1 112 ? 0.485 -6.929 9.789 1.00 95.88 112 ILE A CA 1
ATOM 942 C C . ILE A 1 112 ? -0.225 -5.580 9.901 1.00 95.88 112 ILE A C 1
ATOM 944 O O . ILE A 1 112 ? 0.327 -4.649 10.509 1.00 95.88 112 ILE A O 1
ATOM 948 N N . ASN A 1 113 ? -1.393 -5.456 9.270 1.00 94.44 113 ASN A N 1
ATOM 949 C CA . ASN A 1 113 ? -2.185 -4.226 9.296 1.00 94.44 113 ASN A CA 1
ATOM 950 C C . ASN A 1 113 ? -2.968 -4.074 10.615 1.00 94.44 113 ASN A C 1
ATOM 952 O O . ASN A 1 113 ? -2.898 -4.929 11.499 1.00 94.44 113 ASN A O 1
ATOM 956 N N . SER A 1 114 ? -3.696 -2.967 10.777 1.00 90.81 114 SER A N 1
ATOM 957 C CA . SER A 1 114 ? -4.518 -2.712 11.970 1.00 90.81 114 SER A CA 1
ATOM 958 C C . SER A 1 114 ? -5.649 -3.724 12.182 1.00 90.81 114 SER A C 1
ATOM 960 O O . SER A 1 114 ? -6.192 -3.788 13.277 1.00 90.81 114 SER A O 1
ATOM 962 N N . TYR A 1 115 ? -5.984 -4.511 11.159 1.00 88.25 115 TYR A N 1
ATOM 963 C CA . TYR A 1 115 ? -7.020 -5.542 11.189 1.00 88.25 115 TYR A CA 1
ATOM 964 C C . TYR A 1 115 ? -6.453 -6.946 11.464 1.00 88.25 115 TYR A C 1
ATOM 966 O O . TYR A 1 115 ? -7.198 -7.919 11.468 1.00 88.25 115 TYR A O 1
ATOM 974 N N . GLY A 1 116 ? -5.137 -7.076 11.682 1.00 90.50 116 GLY A N 1
ATOM 975 C CA . GLY A 1 116 ? -4.482 -8.370 11.898 1.00 90.50 116 GLY A CA 1
ATOM 976 C C . GLY A 1 116 ? -4.188 -9.159 10.615 1.00 90.50 116 GLY A C 1
ATOM 977 O O . GLY A 1 116 ? -3.683 -10.278 10.689 1.00 90.50 116 GLY A O 1
ATOM 978 N N . GLU A 1 117 ? -4.446 -8.592 9.437 1.00 93.69 117 GLU A N 1
ATOM 979 C CA . GLU A 1 117 ? -4.202 -9.243 8.149 1.00 93.69 117 GLU A CA 1
ATOM 980 C C . GLU A 1 117 ? -2.730 -9.104 7.725 1.00 93.69 117 GLU A C 1
ATOM 982 O O . GLU A 1 117 ? -2.091 -8.069 7.951 1.00 93.69 117 GLU A O 1
ATOM 987 N N . LYS A 1 118 ? -2.196 -10.135 7.054 1.00 96.12 118 LYS A N 1
ATOM 988 C CA . LYS A 1 118 ? -0.860 -10.097 6.441 1.00 96.12 118 LYS A CA 1
ATOM 989 C C . LYS A 1 118 ? -0.921 -9.437 5.067 1.00 96.12 118 LYS A C 1
ATOM 991 O O . LYS A 1 118 ? -1.609 -9.929 4.171 1.00 96.12 118 LYS A O 1
ATOM 996 N N . ILE A 1 119 ? -0.178 -8.350 4.901 1.00 97.25 119 ILE A N 1
ATOM 997 C CA . ILE A 1 119 ? -0.132 -7.557 3.673 1.00 97.25 119 ILE A CA 1
ATOM 998 C C . ILE A 1 119 ? 1.305 -7.472 3.178 1.00 97.25 119 ILE A C 1
ATOM 1000 O O . ILE A 1 119 ? 2.208 -7.126 3.939 1.00 97.25 119 ILE A O 1
ATOM 1004 N N . SER A 1 120 ? 1.502 -7.699 1.886 1.00 98.00 120 SER A N 1
ATOM 1005 C CA . SER A 1 120 ? 2.780 -7.516 1.209 1.00 98.00 120 SER A CA 1
ATOM 1006 C C . SER A 1 120 ? 2.752 -6.249 0.358 1.00 98.00 120 SER A C 1
ATOM 1008 O O . SER A 1 120 ? 1.791 -5.998 -0.367 1.00 98.00 120 SER A O 1
ATOM 1010 N N . ILE A 1 121 ? 3.825 -5.463 0.419 1.00 98.06 121 ILE A N 1
ATOM 1011 C CA . ILE A 1 121 ? 4.093 -4.334 -0.477 1.00 98.06 121 ILE A CA 1
ATOM 1012 C C . ILE A 1 121 ? 5.411 -4.620 -1.194 1.00 98.06 121 ILE A C 1
ATOM 1014 O O . ILE A 1 121 ? 6.434 -4.841 -0.546 1.00 98.06 121 ILE A O 1
ATOM 1018 N N . ARG A 1 122 ? 5.424 -4.586 -2.524 1.00 97.25 122 ARG A N 1
ATOM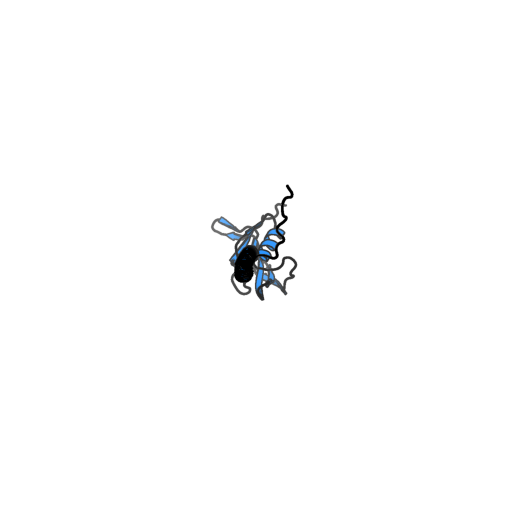 1019 C CA . ARG A 1 122 ? 6.612 -4.831 -3.346 1.00 97.25 122 ARG A CA 1
ATOM 1020 C C . ARG A 1 122 ? 6.903 -3.640 -4.241 1.00 97.25 122 ARG A C 1
ATOM 1022 O O . ARG A 1 122 ? 5.985 -3.023 -4.769 1.00 97.25 122 ARG A O 1
ATOM 1029 N N . LYS A 1 123 ? 8.178 -3.279 -4.370 1.00 95.50 123 LYS A N 1
ATOM 1030 C CA . LYS A 1 123 ? 8.617 -2.258 -5.324 1.00 95.50 123 LYS A CA 1
ATOM 1031 C C . LYS A 1 123 ? 8.934 -2.932 -6.651 1.00 95.50 123 LYS A C 1
ATOM 1033 O O . LYS A 1 123 ? 9.942 -3.636 -6.731 1.00 95.50 123 LYS A O 1
ATOM 1038 N N . ASP A 1 124 ? 8.129 -2.654 -7.666 1.00 91.88 124 ASP A N 1
ATOM 1039 C CA . ASP A 1 124 ? 8.284 -3.263 -8.982 1.00 91.88 124 ASP A CA 1
ATOM 1040 C C . ASP A 1 124 ? 9.027 -2.301 -9.917 1.00 91.88 124 ASP A C 1
ATOM 1042 O O . ASP A 1 124 ? 9.012 -1.070 -9.762 1.00 91.88 124 ASP A O 1
ATOM 1046 N N . ILE A 1 125 ? 9.773 -2.885 -10.849 1.00 85.00 125 ILE A N 1
ATOM 1047 C CA . ILE A 1 125 ? 10.545 -2.145 -11.843 1.00 85.00 125 ILE A CA 1
ATOM 1048 C C . ILE A 1 125 ? 9.664 -1.806 -13.051 1.00 85.00 125 ILE A C 1
ATOM 1050 O O . ILE A 1 125 ? 8.753 -2.569 -13.380 1.00 85.00 125 ILE A O 1
ATOM 1054 N N . PRO A 1 126 ? 9.933 -0.685 -13.744 1.00 87.00 126 PRO A N 1
ATOM 1055 C CA . PRO A 1 126 ? 9.237 -0.379 -14.982 1.00 87.00 126 PRO A CA 1
ATOM 1056 C C . PRO A 1 126 ? 9.396 -1.512 -15.996 1.00 87.00 126 PRO A C 1
ATOM 1058 O O . PRO A 1 126 ? 10.514 -1.965 -16.251 1.00 87.00 126 PRO A O 1
ATOM 1061 N N . THR A 1 127 ? 8.284 -1.928 -16.595 1.00 83.62 127 THR A N 1
ATOM 1062 C CA . THR A 1 127 ? 8.250 -3.003 -17.591 1.00 83.62 127 THR A CA 1
ATOM 1063 C C . THR A 1 127 ? 7.708 -2.455 -18.905 1.00 83.62 127 THR A C 1
ATOM 1065 O O . THR A 1 127 ? 6.749 -1.679 -18.933 1.00 83.62 127 THR A O 1
ATOM 1068 N N . LYS A 1 128 ? 8.366 -2.815 -20.008 1.00 82.19 128 LYS A N 1
ATOM 1069 C CA . LYS A 1 128 ? 7.883 -2.557 -21.367 1.00 82.19 128 LYS A CA 1
ATOM 1070 C C . LYS A 1 128 ? 7.309 -3.855 -21.912 1.00 82.19 128 LYS A C 1
ATOM 1072 O O . LYS A 1 128 ? 7.978 -4.885 -21.842 1.00 82.19 128 LYS A O 1
ATOM 1077 N N . PHE A 1 129 ? 6.095 -3.793 -22.435 1.00 80.50 129 PHE A N 1
ATOM 1078 C CA . PHE A 1 129 ? 5.427 -4.934 -23.038 1.00 80.50 129 PHE A CA 1
ATOM 1079 C C . PHE A 1 129 ? 5.636 -4.940 -24.563 1.00 80.50 129 PHE A C 1
ATOM 1081 O O . PHE A 1 129 ? 5.854 -3.878 -25.155 1.00 80.50 129 PHE A O 1
ATOM 1088 N N . PRO A 1 130 ? 5.606 -6.120 -25.213 1.00 80.06 130 PRO A N 1
ATOM 1089 C CA . PRO A 1 130 ? 5.825 -6.240 -26.659 1.00 80.06 130 PRO A CA 1
ATOM 1090 C C . PRO A 1 130 ? 4.800 -5.493 -27.524 1.00 80.06 130 PRO A C 1
ATOM 1092 O O . PRO A 1 130 ? 5.102 -5.137 -28.656 1.00 80.06 130 PRO A O 1
ATOM 1095 N N . ASP A 1 131 ? 3.605 -5.244 -26.990 1.00 85.06 131 ASP A N 1
ATOM 1096 C CA . ASP A 1 131 ? 2.500 -4.520 -27.631 1.00 85.06 131 ASP A CA 1
ATOM 1097 C C . ASP A 1 131 ? 2.647 -2.987 -27.568 1.00 85.06 131 ASP A C 1
ATOM 1099 O O . ASP A 1 131 ? 1.762 -2.254 -28.005 1.00 85.06 131 ASP A O 1
ATOM 1103 N N . GLY A 1 132 ? 3.756 -2.485 -27.016 1.00 77.31 132 GLY A N 1
ATOM 1104 C CA . GLY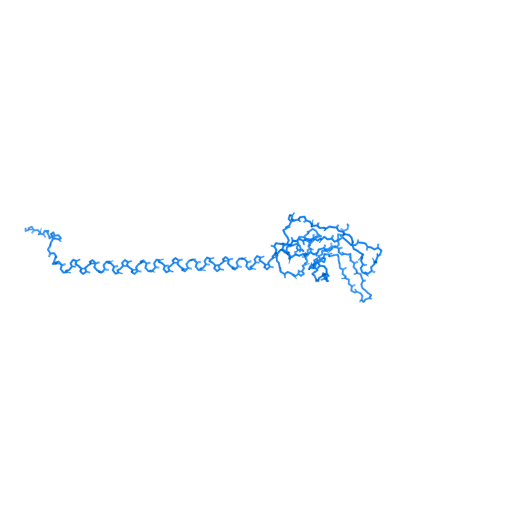 A 1 132 ? 3.992 -1.057 -26.807 1.00 77.31 132 GLY A CA 1
ATOM 1105 C C . GLY A 1 132 ? 3.443 -0.521 -25.481 1.00 77.31 132 GLY A C 1
ATOM 1106 O O . GLY A 1 132 ? 3.683 0.644 -25.157 1.00 77.31 132 GLY A O 1
ATOM 1107 N N . GLY A 1 133 ? 2.773 -1.352 -24.675 1.00 79.12 133 GLY A N 1
ATOM 1108 C CA . GLY A 1 133 ? 2.346 -0.995 -23.328 1.00 79.12 133 GLY A CA 1
ATOM 1109 C C . GLY A 1 133 ? 3.535 -0.707 -22.406 1.00 79.12 133 GLY A C 1
ATOM 1110 O O . GLY A 1 133 ? 4.567 -1.384 -22.443 1.00 79.12 133 GLY A O 1
ATOM 1111 N N . HIS A 1 134 ? 3.396 0.288 -21.529 1.00 81.50 134 HIS A N 1
ATOM 1112 C CA . HIS A 1 134 ? 4.423 0.622 -20.545 1.00 81.50 134 HIS A CA 1
ATOM 1113 C C . HIS A 1 134 ? 3.837 0.715 -19.140 1.00 81.50 134 HIS A C 1
ATOM 1115 O O . HIS A 1 134 ? 2.967 1.540 -18.869 1.00 81.50 134 HIS A O 1
ATOM 1121 N N . GLN A 1 135 ? 4.371 -0.094 -18.227 1.00 82.12 135 GLN A N 1
ATOM 1122 C CA . GLN A 1 135 ? 4.180 0.118 -16.800 1.00 82.12 135 GLN A CA 1
ATOM 1123 C C . GLN A 1 135 ? 5.339 0.951 -16.265 1.00 82.12 135 GLN A C 1
ATOM 1125 O O . GLN A 1 135 ? 6.493 0.517 -16.276 1.00 82.12 135 GLN A O 1
ATOM 1130 N N . GLY A 1 136 ? 5.011 2.155 -15.795 1.00 87.88 136 GLY A N 1
ATOM 1131 C CA . GLY A 1 136 ? 5.941 3.007 -15.061 1.00 87.88 136 GLY A CA 1
ATOM 1132 C C . GLY A 1 136 ? 6.324 2.405 -13.702 1.00 87.88 136 GLY A C 1
ATOM 1133 O O . GLY A 1 136 ? 5.840 1.335 -13.322 1.00 87.88 136 GLY A O 1
ATOM 1134 N N . PRO A 1 137 ? 7.204 3.069 -12.938 1.00 91.00 137 PRO A N 1
ATOM 1135 C CA . PRO A 1 137 ? 7.594 2.569 -11.632 1.00 91.00 137 PRO A CA 1
ATOM 1136 C C . PRO A 1 137 ? 6.429 2.678 -10.642 1.00 91.00 137 PRO A C 1
ATOM 1138 O O . PRO A 1 137 ? 5.722 3.686 -10.579 1.00 91.00 137 PRO A O 1
ATOM 1141 N N . HIS A 1 138 ? 6.232 1.620 -9.864 1.00 94.75 138 HIS A N 1
ATOM 1142 C CA . HIS A 1 138 ? 5.088 1.502 -8.971 1.00 94.75 138 HIS A CA 1
ATOM 1143 C C . HIS A 1 138 ? 5.401 0.591 -7.782 1.00 94.75 138 HIS A C 1
ATOM 1145 O O . HIS A 1 138 ? 6.388 -0.151 -7.772 1.00 94.75 138 HIS A O 1
ATOM 1151 N N . TYR A 1 139 ? 4.570 0.679 -6.746 1.00 96.75 139 TYR A N 1
ATOM 1152 C CA . TYR A 1 139 ?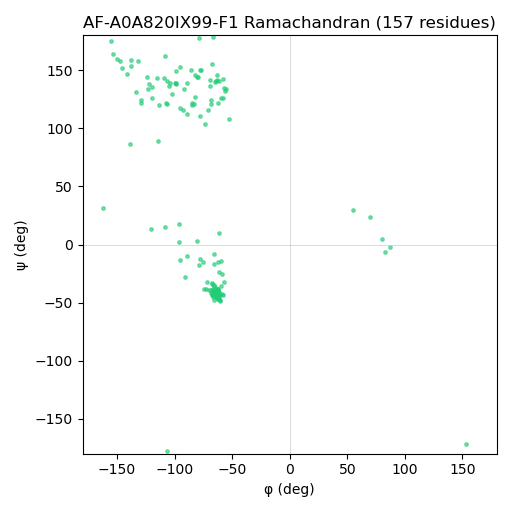 4.478 -0.371 -5.738 1.00 96.75 139 TYR A CA 1
ATOM 1153 C C . TYR A 1 139 ? 3.265 -1.239 -6.024 1.00 96.75 139 TYR A C 1
ATOM 1155 O O . TYR A 1 139 ? 2.200 -0.708 -6.327 1.00 96.75 139 TYR A O 1
ATOM 1163 N N . ASN A 1 140 ? 3.429 -2.547 -5.867 1.00 96.38 140 ASN A N 1
ATOM 1164 C CA . ASN A 1 140 ? 2.328 -3.491 -5.831 1.00 96.38 140 ASN A CA 1
ATOM 1165 C C . ASN A 1 140 ? 1.982 -3.841 -4.385 1.00 96.38 140 ASN A C 1
ATOM 1167 O O . ASN A 1 140 ? 2.890 -4.041 -3.577 1.00 96.38 140 ASN A O 1
ATOM 1171 N N . ALA A 1 141 ? 0.695 -3.914 -4.049 1.00 97.38 141 ALA A N 1
ATOM 1172 C CA . ALA A 1 141 ? 0.246 -4.251 -2.700 1.00 97.38 141 ALA A CA 1
ATOM 1173 C C . ALA A 1 141 ? -0.951 -5.217 -2.674 1.00 97.38 141 ALA A C 1
ATOM 1175 O O . ALA A 1 141 ? -1.670 -5.393 -3.665 1.00 97.38 141 ALA A O 1
ATOM 1176 N N . GLY A 1 142 ? -1.123 -5.893 -1.537 1.00 95.81 142 GLY A N 1
ATOM 1177 C CA . GLY A 1 142 ? -2.265 -6.763 -1.265 1.00 95.81 142 GLY A CA 1
ATOM 1178 C C . GLY A 1 142 ? -1.959 -7.878 -0.259 1.00 95.81 142 GLY A C 1
ATOM 1179 O O . GLY A 1 142 ? -0.882 -7.886 0.343 1.00 95.81 142 GLY A O 1
ATOM 1180 N N . PRO A 1 143 ? -2.891 -8.831 -0.075 1.00 94.75 143 PRO A N 1
ATOM 1181 C CA . PRO A 1 143 ? -2.710 -9.957 0.836 1.00 94.75 143 PRO A CA 1
ATOM 1182 C C . PRO A 1 143 ? -1.458 -10.782 0.518 1.00 94.75 143 PRO A C 1
ATOM 1184 O O . PRO A 1 143 ? -1.200 -11.129 -0.639 1.00 94.75 143 PRO A O 1
ATOM 1187 N N . THR A 1 144 ? -0.694 -11.120 1.556 1.00 93.50 144 THR A N 1
ATOM 1188 C CA . THR A 1 144 ? 0.505 -11.959 1.434 1.00 93.50 144 THR A CA 1
ATOM 1189 C C . THR A 1 144 ? 0.157 -13.348 0.887 1.00 93.50 144 THR A C 1
ATOM 1191 O O . THR A 1 144 ? -0.863 -13.931 1.246 1.00 93.50 144 THR A O 1
ATOM 1194 N N . GLY A 1 145 ? 1.014 -13.891 0.016 1.00 87.75 145 GLY A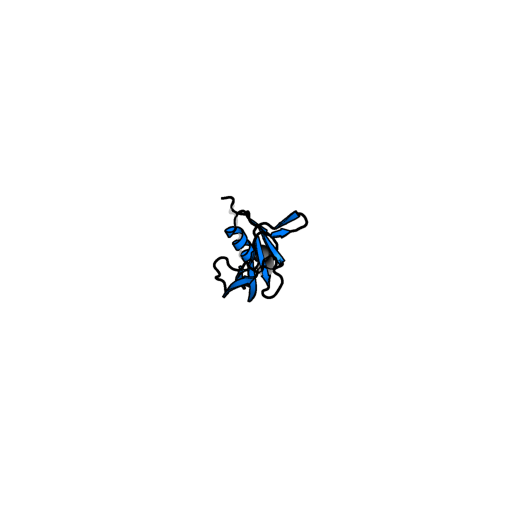 N 1
ATOM 1195 C CA . GLY A 1 145 ? 0.827 -15.210 -0.610 1.00 87.75 145 GLY A CA 1
ATOM 1196 C C . GLY A 1 145 ? -0.086 -15.216 -1.843 1.00 87.75 145 GLY A C 1
ATOM 1197 O O . GLY A 1 145 ? -0.178 -16.233 -2.525 1.00 87.75 145 GLY A O 1
ATOM 1198 N N . GLY A 1 146 ? -0.725 -14.088 -2.163 1.00 88.25 146 GLY A N 1
ATOM 1199 C CA . GLY A 1 146 ? -1.548 -13.919 -3.359 1.00 88.25 146 GLY A CA 1
ATOM 1200 C C . GLY A 1 146 ? -0.901 -13.050 -4.439 1.00 88.25 146 GLY A C 1
ATOM 1201 O O . GLY A 1 146 ? 0.209 -12.532 -4.304 1.00 88.25 146 GLY A O 1
ATOM 1202 N N . LYS A 1 147 ? -1.646 -12.840 -5.531 1.00 88.94 147 LYS A N 1
ATOM 1203 C CA . LYS A 1 147 ? -1.316 -11.804 -6.516 1.00 88.94 147 LYS A CA 1
ATOM 1204 C C . LYS A 1 147 ? -1.519 -10.428 -5.874 1.00 88.94 147 LYS A C 1
ATOM 1206 O O . LYS A 1 147 ? -2.622 -10.122 -5.427 1.00 88.94 147 LYS A O 1
ATOM 1211 N N . LEU A 1 148 ? -0.480 -9.596 -5.892 1.00 93.19 148 LEU A N 1
ATOM 1212 C CA . LEU A 1 148 ? -0.558 -8.189 -5.495 1.00 93.19 148 LEU A CA 1
ATOM 1213 C C . LEU A 1 148 ? -1.285 -7.420 -6.605 1.00 93.19 148 LEU A C 1
ATOM 1215 O O . LEU A 1 148 ? -0.735 -7.244 -7.691 1.00 93.19 148 LEU A O 1
ATOM 1219 N N . LYS A 1 149 ? -2.557 -7.088 -6.376 1.00 91.94 149 LYS A N 1
ATOM 1220 C CA . LYS A 1 149 ? -3.454 -6.519 -7.398 1.00 91.94 149 LYS A CA 1
ATOM 1221 C C . LYS A 1 149 ? -3.520 -4.995 -7.374 1.00 91.94 149 LYS A C 1
ATOM 1223 O O . LYS A 1 149 ? -4.075 -4.431 -8.303 1.00 91.94 149 LYS A O 1
ATOM 1228 N N . GLN A 1 150 ? -3.022 -4.365 -6.315 1.00 94.75 150 GLN A N 1
ATOM 1229 C CA . GLN A 1 150 ? -3.080 -2.916 -6.174 1.00 94.75 150 GLN A CA 1
ATOM 1230 C C . GLN A 1 150 ? -1.827 -2.287 -6.748 1.00 94.75 150 GLN A C 1
ATOM 1232 O O . GLN A 1 150 ? -0.729 -2.721 -6.406 1.00 94.75 150 GLN A O 1
ATOM 1237 N N . HIS A 1 151 ? -1.999 -1.239 -7.540 1.00 95.00 151 HIS A N 1
ATOM 1238 C CA . HIS A 1 151 ? -0.932 -0.505 -8.195 1.00 95.00 151 HIS A CA 1
ATOM 1239 C C . HIS A 1 151 ? -0.828 0.918 -7.630 1.00 95.00 151 HIS A C 1
ATOM 1241 O O . HIS A 1 151 ? -1.751 1.730 -7.715 1.00 95.00 151 HIS A O 1
ATOM 1247 N N . HIS A 1 152 ? 0.332 1.251 -7.066 1.00 95.94 152 HIS A N 1
ATOM 1248 C CA . HIS A 1 152 ? 0.632 2.576 -6.524 1.00 95.94 152 HIS A CA 1
ATOM 1249 C C . HIS A 1 152 ? 1.748 3.231 -7.341 1.00 95.94 152 HIS A C 1
ATOM 1251 O O . HIS A 1 152 ? 2.937 3.077 -7.044 1.00 95.94 152 HIS A O 1
ATOM 1257 N N . ASN A 1 153 ? 1.352 3.941 -8.395 1.00 94.44 153 ASN A N 1
ATOM 1258 C CA . ASN A 1 153 ? 2.252 4.508 -9.395 1.00 94.44 153 ASN A CA 1
ATOM 1259 C C . ASN A 1 153 ? 2.954 5.772 -8.893 1.00 94.44 153 ASN A C 1
ATOM 1261 O O . ASN A 1 153 ? 2.403 6.555 -8.110 1.00 94.44 153 ASN A O 1
ATOM 1265 N N . PHE A 1 154 ? 4.161 6.005 -9.400 1.00 93.69 154 PHE A N 1
ATOM 1266 C CA . PHE A 1 154 ? 4.902 7.247 -9.205 1.00 93.69 154 PHE A CA 1
ATOM 1267 C C . PHE A 1 154 ? 5.758 7.569 -10.438 1.00 93.69 154 PHE A C 1
ATOM 1269 O O . PHE A 1 154 ? 6.089 6.667 -11.206 1.00 93.69 154 PHE A O 1
ATOM 1276 N N . PRO A 1 155 ? 6.147 8.836 -10.665 1.00 89.19 155 PRO A N 1
ATOM 1277 C CA . PRO A 1 155 ? 7.041 9.167 -11.764 1.00 89.19 155 PRO A CA 1
ATOM 1278 C C . PRO A 1 155 ? 8.413 8.520 -11.550 1.00 89.19 155 PRO A C 1
ATOM 1280 O O . PRO A 1 155 ? 8.955 8.524 -10.437 1.00 89.19 155 PRO A O 1
ATOM 1283 N N . SER A 1 156 ? 9.024 8.008 -12.624 1.00 79.38 156 SER A N 1
ATOM 1284 C CA . SER A 1 156 ? 10.465 7.752 -12.599 1.00 79.38 156 SER A CA 1
ATOM 1285 C C . SER A 1 156 ? 11.141 9.087 -12.330 1.00 79.38 156 SER A C 1
ATOM 1287 O O . SER A 1 156 ? 10.860 10.045 -13.052 1.00 79.38 156 SER A O 1
ATOM 1289 N N . ARG A 1 157 ? 12.000 9.177 -11.307 1.00 60.91 157 ARG A N 1
ATOM 1290 C CA . ARG A 1 157 ? 12.836 10.369 -11.128 1.00 60.91 157 ARG A CA 1
ATOM 1291 C C . ARG A 1 157 ? 13.558 10.602 -12.457 1.00 60.91 157 ARG A C 1
ATOM 1293 O O . ARG A 1 157 ? 14.414 9.801 -12.819 1.00 60.91 157 ARG A O 1
ATOM 1300 N N . ARG A 1 158 ? 13.164 11.641 -13.197 1.00 49.03 158 ARG A N 1
ATOM 1301 C CA . ARG A 1 158 ? 14.057 12.247 -14.177 1.00 49.03 158 ARG A CA 1
ATOM 1302 C C . ARG A 1 158 ? 15.227 12.778 -13.349 1.00 49.03 158 ARG A C 1
ATOM 1304 O O . ARG A 1 158 ? 14.985 13.442 -12.338 1.00 49.03 158 ARG A O 1
ATOM 1311 N N . GLY A 1 159 ? 16.427 12.303 -13.678 1.00 39.53 159 GLY A N 1
ATOM 1312 C CA . GLY A 1 159 ? 17.669 12.893 -13.189 1.00 39.53 159 GLY A CA 1
ATOM 1313 C C . GLY A 1 159 ? 17.754 14.348 -13.607 1.00 39.53 159 GLY A C 1
ATOM 1314 O O . GLY A 1 159 ? 17.138 14.681 -14.647 1.00 39.53 159 GLY A O 1
#

Solvent-accessible surface area (backbone atoms only — not comparable to full-atom values): 8947 Å² total; per-residue (Å²): 135,86,83,84,79,84,67,95,80,81,67,58,72,68,60,58,50,52,54,52,51,50,54,51,53,54,50,51,53,50,52,52,54,53,50,52,51,53,52,50,54,49,51,55,51,51,52,51,50,52,51,51,50,52,51,48,45,48,63,31,46,52,66,58,63,47,81,31,93,30,65,70,51,15,54,47,50,52,27,30,22,55,30,28,60,88,84,62,71,61,79,42,76,52,72,42,65,34,93,90,46,67,92,40,71,29,51,35,35,31,33,67,23,80,84,71,48,54,33,30,40,30,49,49,74,60,44,77,46,97,88,72,49,73,47,66,31,29,34,32,25,38,53,58,99,57,80,54,79,26,47,18,31,20,62,68,82,76,128

Organism: NCBI:txid392030

Secondary structure (DSSP, 8-state):
-PPP---TT-S-HHHHHHHHHHHHHHHHHHHHHHHHHHHHHHHHHHHHHHHHHHHHHHHHS----EE-SSHHHHHHHHHHTTT--TTPPPSEEEEEE-SS-TTSEEEEEEEE-TTS-EEEEEEEPPEE-TTS-EE-SEEEEEETTS---EEEE------

Nearest PDB structures (foldseek):
  7q3e-assembly1_A  TM=3.869E-01  e=1.107E+00  Mus musculus

Sequence (159 aa):
LPVEHQTEDDFPETTKNEIKQFEQHQNLNRVQDDQALEDEEHYLSETDHLLRQKRAQNWFNGKTDTNSGSAREAFRKAKDQNGIPRSKKPVQQYYVPDKHDPKKNLRQYDYINSYGEKISIRKDIPTKFPDGGHQGPHYNAGPTGGKLKQHHNFPSRRG

Mean predicted aligned error: 13.61 Å